Protein AF-A0A382HEU4-F1 (afdb_monomer)

InterPro domains:
  IPR002372 Pyrrolo-quinoline quinone repeat domain [PF01011] (69-104)
  IPR011047 Quinoprotein alcohol dehydrogenase-like superfamily [SSF50998] (65-105)

Organism: NCBI:txid408172

pLDDT: mean 71.03, std 21.35, range [34.72, 98.5]

Structure (mmCIF, N/CA/C/O backbone):
data_AF-A0A382HEU4-F1
#
_entry.id   AF-A0A382HEU4-F1
#
loop_
_atom_site.group_PDB
_atom_site.id
_atom_site.type_symbol
_atom_site.label_atom_id
_atom_site.label_alt_id
_atom_site.label_comp_id
_atom_site.label_asym_id
_atom_site.label_entity_id
_atom_site.label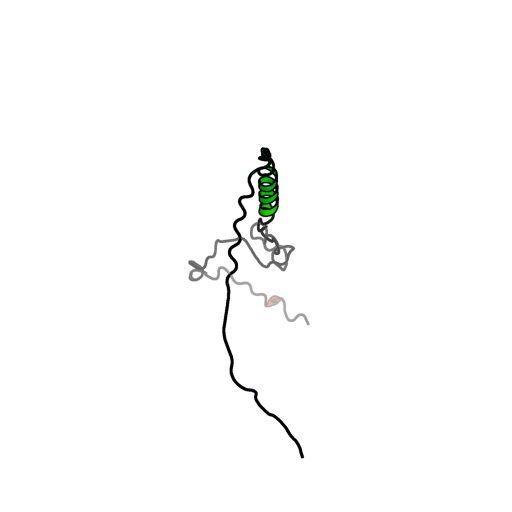_seq_id
_atom_site.pdbx_PDB_ins_code
_atom_site.Cartn_x
_atom_site.Cartn_y
_atom_site.Cartn_z
_atom_site.occupancy
_atom_site.B_iso_or_equiv
_atom_site.auth_seq_id
_atom_site.auth_comp_id
_atom_site.auth_asym_id
_atom_site.auth_atom_id
_atom_site.pdbx_PDB_model_num
ATOM 1 N N . MET A 1 1 ? 3.176 -37.222 85.773 1.00 39.69 1 MET A N 1
ATOM 2 C CA . MET A 1 1 ? 2.608 -36.877 84.449 1.00 39.69 1 MET A CA 1
ATOM 3 C C . MET A 1 1 ? 1.106 -37.111 84.564 1.00 39.69 1 MET A C 1
ATOM 5 O O . MET A 1 1 ? 0.734 -38.222 84.899 1.00 39.69 1 MET A O 1
ATOM 9 N N . ALA A 1 2 ? 0.320 -36.049 84.788 1.00 34.72 2 ALA A N 1
ATOM 10 C CA . ALA A 1 2 ? -0.615 -35.471 83.802 1.00 34.72 2 ALA A CA 1
ATOM 11 C C . ALA A 1 2 ? -1.573 -36.531 83.210 1.00 34.72 2 ALA A C 1
ATOM 13 O O . ALA A 1 2 ? -1.100 -37.491 82.627 1.00 34.72 2 ALA A O 1
ATOM 14 N N . GLY A 1 3 ? -2.898 -36.448 83.302 1.00 34.88 3 GLY A N 1
ATOM 15 C CA . GLY A 1 3 ? -3.790 -35.403 83.785 1.00 34.88 3 GLY A CA 1
ATOM 16 C C . GLY A 1 3 ? -5.251 -35.885 83.709 1.00 34.88 3 GLY A C 1
ATOM 17 O O . GLY A 1 3 ? -5.527 -36.973 83.214 1.00 34.88 3 GLY A O 1
ATOM 18 N N . ASN A 1 4 ? -6.121 -35.054 84.283 1.00 38.47 4 ASN A N 1
ATOM 19 C CA . ASN A 1 4 ? -7.595 -35.003 84.292 1.00 38.47 4 ASN A CA 1
ATOM 20 C C . ASN A 1 4 ? -8.312 -35.538 83.012 1.00 38.47 4 ASN A C 1
ATOM 22 O O . ASN A 1 4 ? -7.731 -35.606 81.941 1.00 38.47 4 ASN A O 1
ATOM 26 N N . SER A 1 5 ? -9.589 -35.930 83.018 1.00 40.62 5 SER A N 1
ATOM 27 C CA . SER A 1 5 ? -10.738 -35.127 83.447 1.00 40.62 5 SER A CA 1
ATOM 28 C C . SER A 1 5 ? -12.010 -35.952 83.663 1.00 40.62 5 SER A C 1
ATOM 30 O O . SER A 1 5 ? -12.334 -36.856 82.897 1.00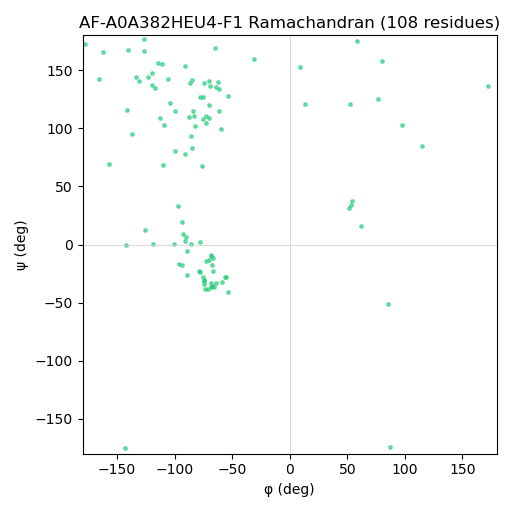 40.62 5 SER A O 1
ATOM 32 N N . SER A 1 6 ? -12.754 -35.551 84.691 1.00 41.66 6 SER A N 1
ATOM 33 C CA . SER A 1 6 ? -14.116 -35.967 85.019 1.00 41.66 6 SER A CA 1
ATOM 34 C C . SER A 1 6 ? -15.129 -35.419 84.007 1.00 41.66 6 SER A C 1
ATOM 36 O O . SER A 1 6 ? -15.043 -34.256 83.618 1.00 41.66 6 SER A O 1
ATOM 38 N N . SER A 1 7 ? -16.132 -36.218 83.641 1.00 42.16 7 SER A N 1
ATOM 39 C CA . SER A 1 7 ? -17.336 -35.759 82.932 1.00 42.16 7 SER A CA 1
ATOM 40 C C . SER A 1 7 ? -18.579 -35.996 83.799 1.00 42.16 7 SER A C 1
ATOM 42 O O . SER A 1 7 ? -18.704 -37.018 84.470 1.00 42.16 7 SER A O 1
ATOM 44 N N . LEU A 1 8 ? -19.430 -34.968 83.851 1.00 39.41 8 LEU A N 1
ATOM 45 C CA . LEU A 1 8 ? -20.523 -34.754 84.803 1.00 39.41 8 LEU A CA 1
ATOM 46 C C . LEU A 1 8 ? -21.866 -35.326 84.319 1.00 39.41 8 LEU A C 1
ATOM 48 O O . LEU A 1 8 ? -22.132 -35.424 83.124 1.00 39.41 8 LEU A O 1
ATOM 52 N N . ASN A 1 9 ? -22.707 -35.663 85.299 1.00 40.66 9 ASN A N 1
ATOM 53 C CA . ASN A 1 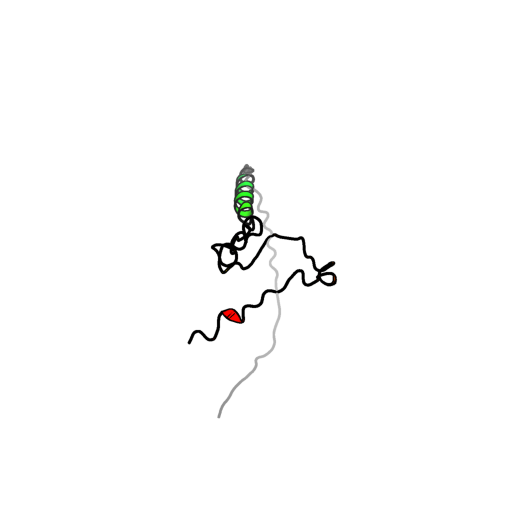9 ? -23.999 -36.336 85.187 1.00 40.66 9 ASN A CA 1
ATOM 54 C C . ASN A 1 9 ? -25.160 -35.464 84.654 1.00 40.66 9 ASN A C 1
ATOM 56 O O . ASN A 1 9 ? -25.339 -34.319 85.052 1.00 40.66 9 ASN A O 1
ATOM 60 N N . ILE A 1 10 ? -25.955 -36.103 83.791 1.00 42.00 10 ILE A N 1
ATOM 61 C CA . ILE A 1 10 ? -27.425 -36.147 83.607 1.00 42.00 10 ILE A CA 1
ATOM 62 C C . ILE A 1 10 ? -28.329 -35.104 84.333 1.00 42.00 10 ILE A C 1
ATOM 64 O O . ILE A 1 10 ? -28.414 -35.085 85.554 1.00 42.00 10 ILE A O 1
ATOM 68 N N . LEU A 1 11 ? -29.063 -34.353 83.484 1.00 42.50 11 LEU A N 1
ATOM 69 C CA . LEU A 1 11 ? -30.407 -33.696 83.493 1.00 42.50 11 LEU A CA 1
ATOM 70 C C . LEU A 1 11 ? -31.274 -33.616 84.783 1.00 42.50 11 LEU A C 1
ATOM 72 O O . LEU A 1 11 ? -31.275 -34.536 85.596 1.00 42.50 11 LEU A O 1
ATOM 76 N N . PRO A 1 12 ? -32.160 -32.591 84.896 1.00 53.53 12 PRO A N 1
ATOM 77 C CA . PRO 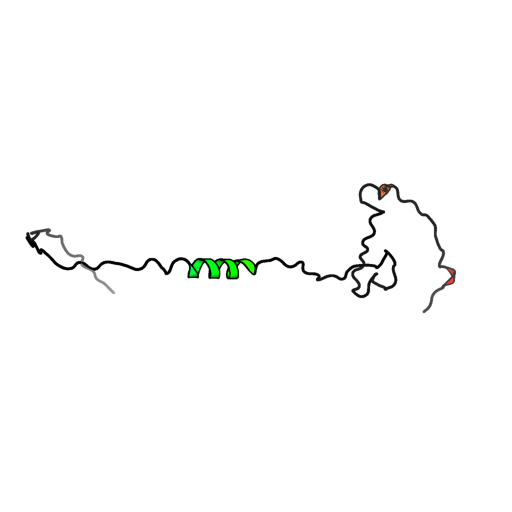A 1 12 ? -33.533 -32.750 84.375 1.00 53.53 12 PRO A CA 1
ATOM 78 C C . PRO A 1 12 ? -34.139 -31.519 83.662 1.00 53.53 12 PRO A C 1
ATOM 80 O O . PRO A 1 12 ? -33.634 -30.401 83.706 1.00 53.53 12 PRO A O 1
ATOM 83 N N . VAL A 1 13 ? -35.254 -31.790 82.981 1.00 51.69 13 VAL A N 1
ATOM 84 C CA . VAL A 1 13 ? -36.032 -30.935 82.078 1.00 51.69 13 VAL A CA 1
ATOM 85 C C . VAL A 1 13 ? -37.342 -30.460 82.758 1.00 51.69 13 VAL A C 1
ATOM 87 O O . VAL A 1 13 ? -37.985 -31.265 83.428 1.00 51.69 13 VAL A O 1
ATOM 90 N N . TRP A 1 14 ? -37.741 -29.194 82.503 1.00 37.03 14 TRP A N 1
ATOM 91 C CA . TRP A 1 14 ? -39.036 -28.498 82.788 1.00 37.03 14 TRP A CA 1
ATOM 92 C C . TRP A 1 14 ? -39.302 -27.963 84.224 1.00 37.03 14 TRP A C 1
ATOM 94 O O . TRP A 1 14 ? -38.684 -28.488 85.147 1.00 37.03 14 TRP A O 1
ATOM 104 N N . PRO A 1 15 ? -40.207 -26.955 84.466 1.00 50.25 15 PRO A N 1
ATOM 105 C CA . PRO A 1 15 ? -41.384 -26.541 83.659 1.00 50.25 15 PRO A CA 1
ATOM 106 C C . PRO A 1 15 ? -41.738 -25.018 83.564 1.00 50.25 15 PRO A C 1
ATOM 108 O O . PRO A 1 15 ? -41.077 -24.155 84.125 1.00 50.25 15 PRO A O 1
ATOM 111 N N . LEU A 1 16 ? -42.883 -24.760 82.897 1.00 45.34 16 LEU A N 1
ATOM 112 C CA . LEU A 1 16 ? -43.805 -23.599 82.942 1.00 45.34 16 LEU A CA 1
ATOM 113 C C . LEU A 1 16 ? -43.659 -22.503 81.869 1.00 45.34 16 LEU A C 1
ATOM 115 O O . LEU A 1 16 ? -42.852 -21.584 81.953 1.00 45.34 16 LEU A O 1
ATOM 119 N N . LYS A 1 17 ? -44.573 -22.557 80.890 1.00 51.12 17 LYS A N 1
ATOM 120 C CA . LYS A 1 17 ? -44.899 -21.450 79.988 1.00 51.12 17 LYS A CA 1
ATOM 121 C C . LYS A 1 17 ? -45.896 -20.524 80.687 1.00 51.12 17 LYS A C 1
ATOM 123 O O . LYS A 1 17 ? -47.038 -20.913 80.920 1.00 51.12 17 LYS A O 1
ATOM 128 N N . ALA A 1 18 ? -45.449 -19.323 81.041 1.00 56.16 18 ALA A N 1
ATOM 129 C CA . ALA A 1 18 ? -46.300 -18.284 81.605 1.00 56.16 18 ALA A CA 1
ATOM 130 C C . ALA A 1 18 ? -47.361 -17.832 80.583 1.00 56.16 18 ALA A C 1
ATOM 132 O O . ALA A 1 18 ? -47.077 -17.641 79.400 1.00 56.16 18 ALA A O 1
ATOM 133 N N . ARG A 1 19 ? -48.600 -17.701 81.064 1.00 51.28 19 ARG A N 1
ATOM 134 C CA . ARG A 1 19 ? -49.752 -17.119 80.370 1.00 51.28 19 ARG A CA 1
ATOM 135 C C . ARG A 1 19 ? -49.728 -15.616 80.623 1.00 51.28 19 ARG A C 1
ATOM 137 O O . ARG A 1 19 ? -50.043 -15.201 81.732 1.00 51.28 19 ARG A O 1
ATOM 144 N N . GLU A 1 20 ? -49.434 -14.822 79.601 1.00 57.62 20 GLU A N 1
ATOM 145 C CA . GLU A 1 20 ? -49.625 -13.371 79.643 1.00 57.62 20 GLU A CA 1
ATOM 146 C C . GLU A 1 20 ? -50.728 -12.980 78.660 1.00 57.62 20 GLU A C 1
ATOM 148 O O . GLU A 1 20 ? -50.610 -13.100 77.442 1.00 57.62 20 GLU A O 1
ATOM 153 N N . SER A 1 21 ? -51.859 -12.585 79.236 1.00 47.59 21 SER A N 1
ATOM 154 C CA . SER A 1 21 ? -52.935 -11.859 78.579 1.00 47.59 21 SER A CA 1
ATOM 155 C C . SER A 1 21 ? -52.587 -10.372 78.587 1.00 47.59 21 SER A C 1
ATOM 157 O O . SER A 1 21 ? -52.553 -9.773 79.660 1.00 47.59 21 SER A O 1
ATOM 159 N N . GLY A 1 22 ? -52.375 -9.779 77.416 1.00 47.31 22 GLY A N 1
ATOM 160 C CA . GLY A 1 22 ? -52.219 -8.336 77.248 1.00 47.31 22 GLY A CA 1
ATOM 161 C C . GLY A 1 22 ? -53.001 -7.881 76.026 1.00 47.31 22 GLY A C 1
ATOM 162 O O . GLY A 1 22 ? -52.536 -8.013 74.899 1.00 47.31 22 GLY A O 1
ATOM 163 N N . VAL A 1 23 ? -54.228 -7.416 76.252 1.00 54.69 23 VAL A N 1
ATOM 164 C CA . VAL A 1 23 ? -54.976 -6.609 75.287 1.00 54.69 23 VAL A CA 1
ATOM 165 C C . VAL A 1 23 ? -54.467 -5.187 75.455 1.00 54.69 23 VAL A C 1
ATOM 167 O O . VAL A 1 23 ? -54.899 -4.513 76.382 1.00 54.69 23 VAL A O 1
ATOM 170 N N . ASP A 1 24 ? -53.595 -4.739 74.555 1.00 58.47 24 ASP A N 1
ATOM 171 C CA . ASP A 1 24 ? -53.270 -3.320 74.426 1.00 58.47 24 ASP A CA 1
ATOM 172 C C . ASP A 1 24 ? -53.862 -2.785 73.125 1.00 58.47 24 ASP A C 1
ATOM 174 O O . ASP A 1 24 ? -53.424 -3.048 72.003 1.00 58.47 24 ASP A O 1
ATOM 178 N N . SER A 1 25 ? -54.961 -2.074 73.335 1.00 49.94 25 SER A N 1
ATOM 179 C CA . SER A 1 25 ? -55.744 -1.342 72.361 1.00 49.94 25 SER A CA 1
ATOM 180 C C . SER A 1 25 ? -55.145 0.054 72.152 1.00 49.94 25 SER A C 1
ATOM 182 O O . SER A 1 25 ? -54.802 0.725 73.120 1.00 49.94 25 SER A O 1
ATOM 184 N N . MET A 1 26 ? -55.161 0.500 70.887 1.00 47.97 26 MET A N 1
ATOM 185 C CA . MET A 1 26 ? -55.044 1.886 70.394 1.00 47.97 26 MET A CA 1
ATOM 186 C C . MET A 1 26 ? -53.652 2.544 70.386 1.00 47.97 26 MET A C 1
ATOM 188 O O . MET A 1 26 ? -53.051 2.772 71.425 1.00 47.97 26 MET A O 1
ATOM 192 N N . ASN A 1 27 ? -53.230 3.044 69.212 1.00 51.03 27 ASN A N 1
ATOM 193 C CA . ASN A 1 27 ? -53.237 4.488 68.896 1.00 51.03 27 ASN A CA 1
ATOM 194 C C . ASN A 1 27 ? -52.512 4.793 67.560 1.00 51.03 27 ASN A C 1
ATOM 196 O O . ASN A 1 27 ? -51.400 4.331 67.332 1.00 51.03 27 ASN A O 1
ATOM 200 N N . GLY A 1 28 ? -53.101 5.665 66.729 1.00 47.41 28 GLY A N 1
ATOM 201 C CA . GLY A 1 28 ? -52.323 6.555 65.857 1.00 47.41 28 GLY A CA 1
ATOM 202 C C . GLY A 1 28 ? -52.437 6.353 64.343 1.00 47.41 28 GLY A C 1
ATOM 203 O O . GLY A 1 28 ? -51.555 5.784 63.711 1.00 47.41 28 GLY A O 1
ATOM 204 N N . LYS A 1 29 ? -53.463 6.957 63.729 1.00 59.47 29 LYS A N 1
ATOM 205 C CA . LYS A 1 29 ? -53.457 7.333 62.303 1.00 59.47 29 LYS A CA 1
ATOM 206 C C . LYS A 1 29 ? -52.219 8.180 61.985 1.00 59.47 29 LYS A C 1
ATOM 208 O O . LYS A 1 29 ? -52.058 9.232 62.599 1.00 59.47 29 LYS A O 1
ATOM 213 N N . ARG A 1 30 ? -51.436 7.813 60.964 1.00 54.81 30 ARG A N 1
ATOM 214 C CA . ARG A 1 30 ? -50.618 8.762 60.185 1.00 54.81 30 ARG A CA 1
ATOM 215 C C . ARG A 1 30 ? -50.652 8.369 58.711 1.00 54.81 30 ARG A C 1
ATOM 217 O O . ARG A 1 30 ? -50.241 7.279 58.338 1.00 54.81 30 ARG A O 1
ATOM 224 N N . HIS A 1 31 ? -51.221 9.251 57.896 1.00 50.56 31 HIS A N 1
ATOM 225 C CA . HIS A 1 31 ? -51.343 9.090 56.452 1.00 50.56 31 HIS A CA 1
ATOM 226 C C . HIS A 1 31 ? -49.953 9.224 55.809 1.00 50.56 31 HIS A C 1
ATOM 228 O O . HIS A 1 31 ? -49.297 10.252 55.968 1.00 50.56 31 HIS A O 1
ATOM 234 N N . GLY A 1 32 ? -49.494 8.185 55.109 1.00 50.03 32 GLY A N 1
ATOM 235 C CA . GLY A 1 32 ? -48.228 8.186 54.375 1.00 50.03 32 GLY A CA 1
ATOM 236 C C . GLY A 1 32 ? -48.392 8.779 52.978 1.00 50.03 32 GLY A C 1
ATOM 237 O O . GLY A 1 32 ? -48.562 8.044 52.010 1.00 50.03 32 GLY A O 1
ATOM 238 N N . THR A 1 33 ? -48.346 10.105 52.866 1.00 59.44 33 THR A N 1
ATOM 239 C CA . THR A 1 33 ? -48.226 10.806 51.580 1.00 59.44 33 THR A CA 1
ATOM 240 C C . THR A 1 33 ? -46.748 10.913 51.210 1.00 59.44 33 THR A C 1
ATOM 242 O O . THR A 1 33 ? -46.081 11.848 51.649 1.00 59.44 33 THR A O 1
ATOM 245 N N . THR A 1 34 ? -46.193 9.977 50.431 1.00 48.16 34 THR A N 1
ATOM 246 C CA . THR A 1 34 ? -44.859 10.160 49.811 1.00 48.16 34 THR A CA 1
ATOM 247 C C . THR A 1 34 ? -44.676 9.282 48.560 1.00 48.16 34 THR A C 1
ATOM 249 O O . THR A 1 34 ? -43.909 8.327 48.552 1.00 48.16 34 THR A O 1
ATOM 252 N N . GLN A 1 35 ? -45.390 9.597 47.474 1.00 54.75 35 GLN A N 1
ATOM 253 C CA . GLN A 1 35 ? -45.164 9.039 46.128 1.00 54.75 35 GLN A CA 1
ATOM 254 C C . GLN A 1 35 ? -44.590 10.120 45.200 1.00 54.75 35 GLN A C 1
ATOM 256 O O . GLN A 1 35 ? -45.271 10.598 44.302 1.00 54.75 35 GLN A O 1
ATOM 261 N N . THR A 1 36 ? -43.353 10.561 45.418 1.00 50.97 36 THR A N 1
ATOM 262 C CA . THR A 1 36 ? -42.682 11.470 44.460 1.00 50.97 36 THR A CA 1
ATOM 263 C C . THR A 1 36 ? -41.187 11.208 44.269 1.00 50.97 36 THR A C 1
ATOM 265 O O . THR A 1 36 ? -40.565 11.853 43.433 1.00 50.97 36 THR A O 1
ATOM 268 N N . LEU A 1 37 ? -40.592 10.224 44.953 1.00 51.72 37 LEU A N 1
ATOM 269 C CA . LEU A 1 37 ? -39.154 9.925 44.843 1.00 51.72 37 LEU A CA 1
ATOM 270 C C . LEU A 1 37 ? -38.797 8.907 43.740 1.00 51.72 37 LEU A C 1
ATOM 272 O O . LEU A 1 37 ? -37.649 8.486 43.646 1.00 51.72 37 LEU A O 1
ATOM 276 N N . SER A 1 38 ? -39.755 8.481 42.913 1.00 53.91 38 SER A N 1
ATOM 277 C CA . SER A 1 38 ? -39.563 7.397 41.937 1.00 53.91 38 SER A CA 1
ATOM 278 C C . SER A 1 38 ? -39.148 7.851 40.532 1.00 53.91 38 SER A C 1
ATOM 280 O O . SER A 1 38 ? -38.622 7.035 39.781 1.00 53.91 38 SER A O 1
ATOM 282 N N . LEU A 1 39 ? -39.325 9.126 40.158 1.00 51.22 39 LEU A N 1
ATOM 283 C CA . LEU A 1 39 ? -38.969 9.599 38.807 1.00 51.22 39 LEU A CA 1
ATOM 284 C C . LEU A 1 39 ? -37.521 10.096 38.663 1.00 51.22 39 LEU A C 1
ATOM 286 O O . LEU A 1 39 ? -36.964 10.027 37.570 1.00 51.22 39 LEU A O 1
ATOM 290 N N . SER A 1 40 ? -36.886 10.570 39.735 1.00 52.44 40 SER A N 1
ATOM 291 C CA . SER A 1 40 ? -35.530 11.138 39.674 1.00 52.44 40 SER A CA 1
ATOM 292 C C . SER A 1 40 ? -34.432 10.079 39.526 1.00 52.44 40 SER A C 1
ATOM 294 O O . SER A 1 40 ? -33.400 10.350 38.915 1.00 52.44 40 SER A O 1
ATOM 296 N N . LEU A 1 41 ? -34.661 8.856 40.015 1.00 54.69 41 LEU A N 1
ATOM 297 C CA . LEU A 1 41 ? -33.695 7.759 39.907 1.00 54.69 41 LEU A CA 1
ATOM 298 C C . LEU A 1 41 ? -33.626 7.172 38.485 1.00 54.69 41 LEU A C 1
ATOM 300 O O . LEU A 1 41 ? -32.564 6.736 38.049 1.00 54.69 41 LEU A O 1
ATOM 304 N N . GLY A 1 42 ? -34.735 7.205 37.737 1.00 54.41 42 GLY A N 1
ATOM 305 C CA . GLY A 1 42 ? -34.810 6.645 36.383 1.00 54.41 42 GLY A CA 1
ATOM 306 C C . GLY A 1 42 ? -33.968 7.405 35.354 1.00 54.41 42 GLY A C 1
ATOM 307 O O . GLY A 1 42 ? -33.354 6.781 34.497 1.00 54.41 42 GLY A O 1
ATOM 308 N N . ILE A 1 43 ? -33.881 8.734 35.475 1.00 58.50 43 ILE A N 1
ATOM 309 C CA . ILE A 1 43 ? -33.112 9.603 34.561 1.00 58.50 43 ILE A CA 1
ATOM 310 C C . ILE A 1 43 ? -31.598 9.480 34.810 1.00 58.50 43 ILE A C 1
ATOM 312 O O . ILE A 1 43 ? -30.800 9.526 33.875 1.00 58.50 43 ILE A O 1
ATOM 316 N N . ALA A 1 44 ? -31.189 9.278 36.066 1.00 57.56 44 ALA A N 1
ATOM 317 C CA . ALA A 1 44 ? -29.782 9.095 36.423 1.00 57.56 44 ALA A CA 1
ATOM 318 C C . ALA A 1 44 ? -29.206 7.768 35.887 1.00 57.56 44 ALA A C 1
ATOM 320 O O . ALA A 1 44 ? -28.039 7.712 35.500 1.00 57.56 44 ALA A O 1
ATOM 321 N N . VAL A 1 45 ? -30.024 6.712 35.810 1.00 57.41 45 VAL A N 1
ATOM 322 C CA . VAL A 1 45 ? -29.603 5.389 35.315 1.00 57.41 45 VAL A CA 1
ATOM 323 C C . VAL A 1 45 ? -29.414 5.373 33.793 1.00 57.41 45 VAL A C 1
ATOM 325 O O . VAL A 1 45 ? -28.451 4.777 33.311 1.00 57.41 45 VAL A O 1
ATOM 328 N N . THR A 1 46 ? -30.254 6.066 33.018 1.00 57.88 46 THR A N 1
ATOM 329 C CA . THR A 1 46 ? -30.083 6.180 31.554 1.00 57.88 46 THR A CA 1
ATOM 330 C C . THR A 1 46 ? -28.861 7.012 31.167 1.00 57.88 46 THR A C 1
ATOM 332 O O . THR A 1 46 ? -28.160 6.648 30.225 1.00 57.88 46 THR A O 1
ATOM 335 N N . LEU A 1 47 ? -28.546 8.072 31.920 1.00 58.50 47 LEU A N 1
ATOM 336 C CA . LEU A 1 47 ? -27.303 8.836 31.742 1.00 58.50 47 LEU A CA 1
ATOM 337 C C . LEU A 1 47 ? -26.054 8.006 32.081 1.00 58.50 47 LEU A C 1
ATOM 339 O O . LEU A 1 47 ? -25.055 8.116 31.382 1.00 58.50 47 LEU A O 1
ATOM 343 N N . ALA A 1 48 ? -26.111 7.139 33.096 1.00 57.94 48 ALA A N 1
ATOM 344 C CA . ALA A 1 48 ? -24.992 6.263 33.457 1.00 57.94 48 ALA A CA 1
ATOM 345 C C . ALA A 1 48 ? -24.798 5.076 32.486 1.00 57.94 48 ALA A C 1
ATOM 347 O O . ALA A 1 48 ? -23.667 4.646 32.262 1.00 57.94 48 ALA A O 1
ATOM 348 N N . CYS A 1 49 ? -25.872 4.556 31.879 1.00 59.34 49 CYS A N 1
ATOM 349 C CA . CYS A 1 49 ? -25.795 3.481 30.876 1.00 59.34 49 CYS A CA 1
ATOM 350 C C . CYS A 1 49 ? -25.382 3.962 29.474 1.00 59.34 49 CYS A C 1
ATOM 352 O O . CYS A 1 49 ? -24.859 3.167 28.697 1.00 59.34 49 CYS A O 1
ATOM 354 N N . GLY A 1 50 ? -25.571 5.243 29.144 1.00 58.91 50 GLY A N 1
ATOM 355 C CA . GLY A 1 50 ? -25.212 5.792 27.831 1.00 58.91 50 GLY A CA 1
ATOM 356 C C . GLY A 1 50 ? -23.706 5.902 27.557 1.00 58.91 50 GLY A C 1
ATOM 357 O O . GLY A 1 50 ? -23.323 6.100 26.410 1.00 58.91 50 GLY A O 1
ATOM 358 N N . LEU A 1 51 ? -22.845 5.757 28.574 1.00 60.84 51 LEU A N 1
ATOM 359 C CA . LEU A 1 51 ? -21.388 5.919 28.437 1.00 60.84 51 LEU A CA 1
ATOM 360 C C . LEU A 1 51 ? -20.632 4.661 27.972 1.00 60.84 51 LEU A C 1
ATOM 362 O O . LEU A 1 51 ? -19.417 4.718 27.800 1.00 60.84 51 LEU A O 1
ATOM 366 N N . TRP A 1 52 ? -21.315 3.542 27.727 1.00 67.62 52 TRP A N 1
ATOM 367 C CA . TRP A 1 52 ? -20.687 2.304 27.242 1.00 67.62 52 TRP A CA 1
ATOM 368 C C . TRP A 1 52 ? -20.798 2.148 25.723 1.00 67.62 52 TRP A C 1
ATOM 370 O O . TRP A 1 52 ? -20.934 1.038 25.213 1.00 67.62 52 TRP A O 1
ATOM 380 N N . THR A 1 53 ? -20.771 3.245 24.967 1.00 68.44 53 THR A N 1
ATOM 381 C CA . THR A 1 53 ? -20.612 3.137 23.515 1.00 68.44 53 THR A CA 1
ATOM 382 C C . THR A 1 53 ? -19.173 2.731 23.229 1.00 68.44 53 THR A C 1
ATOM 384 O O . THR A 1 53 ? -18.252 3.521 23.440 1.00 68.44 53 THR A O 1
ATOM 387 N N . THR A 1 54 ? -18.966 1.502 22.761 1.00 69.94 54 THR A N 1
ATOM 388 C CA . THR A 1 54 ? -17.679 1.034 22.243 1.00 69.94 54 THR A CA 1
ATOM 389 C C . THR A 1 54 ? -17.294 1.925 21.064 1.00 69.94 54 THR A C 1
ATOM 391 O O . THR A 1 54 ? -17.827 1.782 19.965 1.00 69.94 54 THR A O 1
ATOM 394 N N . GLN A 1 55 ? -16.420 2.905 21.292 1.00 68.75 55 GLN A N 1
ATOM 395 C CA . GLN A 1 55 ? -15.886 3.704 20.196 1.00 68.75 55 GLN A CA 1
ATOM 396 C C . GLN A 1 55 ? -14.967 2.812 19.353 1.00 68.75 55 GLN A C 1
ATOM 398 O O . GLN A 1 55 ? -14.160 2.074 19.927 1.00 68.75 55 GLN A O 1
ATOM 403 N N . PRO A 1 56 ? -15.048 2.867 18.012 1.00 67.88 56 PRO A N 1
ATOM 404 C CA . PRO A 1 56 ? -14.053 2.215 17.180 1.00 67.88 56 PRO A CA 1
ATOM 405 C C . PRO A 1 56 ? -12.694 2.849 17.489 1.00 67.88 56 PRO A C 1
ATOM 407 O O . PRO A 1 56 ? -12.475 4.042 17.274 1.00 67.88 56 PRO A O 1
ATOM 410 N N . THR A 1 57 ? -11.778 2.062 18.045 1.00 65.12 57 THR A N 1
ATOM 411 C CA . THR A 1 57 ? -10.400 2.491 18.258 1.00 65.12 57 THR A CA 1
ATOM 412 C C . THR A 1 57 ? -9.709 2.534 16.902 1.00 65.12 57 THR A C 1
ATOM 414 O O . THR A 1 57 ? -9.340 1.489 16.365 1.00 65.12 57 THR A O 1
ATOM 417 N N . LEU A 1 58 ? -9.502 3.728 16.346 1.00 68.81 58 LEU A N 1
ATOM 418 C CA . LEU A 1 58 ? -8.589 3.914 15.216 1.00 68.81 58 LEU A CA 1
ATOM 419 C C . LEU A 1 58 ? -7.148 3.865 15.739 1.00 68.81 58 LEU A C 1
ATOM 421 O O . LEU A 1 58 ? -6.449 4.869 15.805 1.00 68.81 58 LEU A O 1
ATOM 425 N N . ALA A 1 59 ? -6.724 2.686 16.194 1.00 71.94 59 ALA A N 1
ATOM 426 C CA . ALA A 1 59 ? -5.339 2.453 16.592 1.00 71.94 59 ALA A CA 1
ATOM 427 C C . ALA A 1 59 ? -4.405 2.374 15.372 1.00 71.94 59 ALA A C 1
ATOM 429 O O . ALA A 1 59 ? -3.190 2.402 15.538 1.00 71.94 59 ALA A O 1
ATOM 430 N N . GLN A 1 60 ? -4.962 2.232 14.166 1.00 80.25 60 GLN A N 1
ATOM 431 C CA . GLN A 1 60 ? -4.240 2.100 12.904 1.00 80.25 60 GLN A CA 1
ATOM 432 C C . GLN A 1 60 ? -4.626 3.245 11.960 1.00 80.25 60 GLN A C 1
ATOM 434 O O . GLN A 1 60 ? -5.753 3.742 12.014 1.00 80.25 60 GLN A O 1
ATOM 439 N N . GLY A 1 61 ? -3.674 3.669 11.126 1.00 84.94 61 GLY A N 1
ATOM 440 C CA . GLY A 1 61 ? -3.897 4.684 10.096 1.00 84.94 61 GLY A CA 1
ATOM 441 C C . GLY A 1 61 ? -4.881 4.227 9.008 1.00 84.94 61 GLY A C 1
ATOM 442 O O . GLY A 1 61 ? -5.237 3.049 8.950 1.00 84.94 61 GLY A O 1
ATOM 443 N N . PRO A 1 62 ? -5.335 5.151 8.144 1.00 87.94 62 PRO A N 1
ATOM 444 C CA . PRO A 1 62 ? -6.365 4.879 7.139 1.00 87.94 62 PRO A CA 1
ATOM 445 C C . PRO A 1 62 ? -5.927 3.934 6.001 1.00 87.94 62 PRO A C 1
ATOM 447 O O . PRO A 1 62 ? -6.784 3.500 5.233 1.00 87.94 62 PRO A O 1
ATOM 450 N N . GLY A 1 63 ? -4.638 3.593 5.883 1.00 91.69 63 GLY A N 1
ATOM 451 C CA . GLY A 1 63 ? -4.090 2.871 4.735 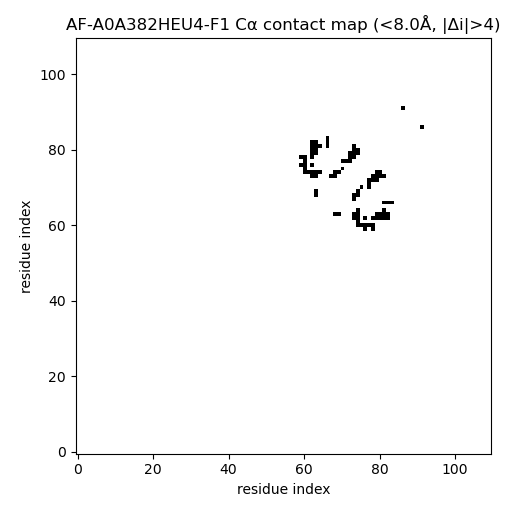1.00 91.69 63 GLY A CA 1
ATOM 452 C C . GLY A 1 63 ? -3.680 3.804 3.597 1.00 91.69 63 GLY A C 1
ATOM 453 O O . GLY A 1 63 ? -3.702 5.031 3.722 1.00 91.69 63 GLY A O 1
ATOM 454 N N . THR A 1 64 ? -3.281 3.214 2.471 1.00 94.94 64 THR A N 1
ATOM 455 C CA . THR A 1 64 ? -2.874 3.952 1.263 1.00 94.94 64 THR A CA 1
ATOM 456 C C . THR A 1 64 ? -4.015 4.798 0.691 1.00 94.94 64 THR A C 1
ATOM 458 O O . THR A 1 64 ? -5.137 4.302 0.565 1.00 94.94 64 THR A O 1
ATOM 461 N N . ASP A 1 65 ? -3.718 6.014 0.231 1.00 91.56 65 ASP A N 1
ATOM 462 C CA . ASP A 1 65 ? -4.680 6.844 -0.502 1.00 91.56 65 ASP A CA 1
ATOM 463 C C . ASP A 1 65 ? -4.796 6.369 -1.955 1.00 91.56 65 ASP A C 1
ATOM 465 O O . ASP A 1 65 ? -3.791 6.223 -2.655 1.00 91.56 65 ASP A O 1
ATOM 469 N N . SER A 1 66 ? -6.024 6.111 -2.409 1.00 89.81 66 SER A N 1
ATOM 470 C CA . SER A 1 66 ? -6.314 5.731 -3.798 1.00 89.81 66 SER A CA 1
ATOM 471 C C . SER A 1 66 ? -5.460 4.554 -4.308 1.00 89.81 66 SER A C 1
ATOM 473 O O . SER A 1 66 ? -5.127 4.480 -5.489 1.00 89.81 66 SER A O 1
ATOM 475 N N . SER A 1 67 ? -5.087 3.636 -3.407 1.00 90.38 67 SER A N 1
ATOM 476 C CA . SER A 1 67 ? -4.202 2.483 -3.664 1.00 90.38 67 SER A CA 1
ATOM 477 C C . SER A 1 67 ? -2.775 2.834 -4.113 1.00 90.38 67 SER A C 1
ATOM 479 O O . SER A 1 67 ? -2.056 1.980 -4.632 1.00 90.38 67 SER A O 1
ATOM 481 N N . GLN A 1 68 ? -2.336 4.081 -3.928 1.00 94.06 68 GLN A N 1
ATOM 482 C CA . GLN A 1 68 ? -0.985 4.513 -4.276 1.00 94.06 68 GLN A CA 1
ATOM 483 C C . GLN A 1 68 ? -0.002 4.246 -3.135 1.00 94.06 68 GLN A C 1
ATOM 485 O O . GLN A 1 68 ? -0.287 4.511 -1.969 1.00 94.06 68 GLN A O 1
ATOM 490 N N . TRP A 1 69 ? 1.200 3.781 -3.482 1.00 95.94 69 TRP A N 1
ATOM 491 C CA . TRP A 1 69 ? 2.265 3.508 -2.517 1.00 95.94 69 TRP A CA 1
ATOM 492 C C . TRP A 1 69 ? 3.283 4.654 -2.476 1.00 95.94 69 TRP A C 1
ATOM 494 O O . TRP A 1 69 ? 4.334 4.600 -3.114 1.00 95.94 69 TRP A O 1
ATOM 504 N N . THR A 1 70 ? 2.955 5.727 -1.756 1.00 95.25 70 THR A N 1
ATOM 505 C CA . THR A 1 70 ? 3.768 6.962 -1.716 1.00 95.25 70 THR A CA 1
ATOM 506 C C . THR A 1 70 ? 4.720 7.042 -0.519 1.00 95.25 70 THR A C 1
ATOM 508 O O . THR A 1 70 ? 5.678 7.813 -0.547 1.00 95.25 70 THR A O 1
ATOM 511 N N . TYR A 1 71 ? 4.503 6.217 0.509 1.00 95.12 71 TYR A N 1
ATOM 512 C CA . TYR A 1 71 ? 5.368 6.082 1.685 1.00 95.12 71 TYR A CA 1
ATOM 513 C C . TYR A 1 71 ? 6.000 4.692 1.729 1.00 95.12 71 TYR A C 1
ATOM 515 O O . TYR A 1 71 ? 5.425 3.733 1.226 1.00 95.12 71 TYR A O 1
ATOM 523 N N . LEU A 1 72 ? 7.143 4.537 2.409 1.00 95.50 72 LEU A N 1
ATOM 524 C CA . LEU A 1 72 ? 7.785 3.224 2.587 1.00 95.50 72 LEU A CA 1
ATOM 525 C C . LEU A 1 72 ? 6.811 2.184 3.177 1.00 95.50 72 LEU A C 1
ATOM 527 O O . LEU A 1 72 ? 6.786 1.037 2.740 1.00 95.50 72 LEU A O 1
ATOM 531 N N . GLY A 1 73 ? 5.994 2.592 4.150 1.00 95.25 73 GLY A N 1
ATOM 532 C CA . GLY A 1 73 ? 4.973 1.747 4.770 1.00 95.25 73 GLY A CA 1
ATOM 533 C C . GLY A 1 73 ? 3.574 1.864 4.153 1.00 95.25 73 GLY A C 1
ATOM 534 O O . GLY A 1 73 ? 2.608 1.523 4.829 1.00 95.25 73 GLY A O 1
ATOM 535 N N . GLY A 1 74 ? 3.451 2.363 2.922 1.00 94.88 74 GLY A N 1
ATOM 536 C CA . GLY A 1 74 ? 2.180 2.571 2.219 1.00 94.88 74 GLY A CA 1
ATOM 537 C C . GLY A 1 74 ? 1.517 3.909 2.554 1.00 94.88 74 GLY A C 1
ATOM 538 O O . GLY A 1 74 ? 1.224 4.685 1.650 1.00 94.88 74 GLY A O 1
ATOM 539 N N . ASP A 1 75 ? 1.367 4.218 3.843 1.00 93.81 75 ASP A N 1
ATOM 540 C CA . ASP A 1 75 ? 0.834 5.485 4.359 1.00 93.81 75 ASP A CA 1
ATOM 541 C C . ASP A 1 75 ? 1.783 6.140 5.383 1.00 93.81 75 ASP A C 1
ATOM 543 O O . ASP A 1 75 ? 2.815 5.573 5.753 1.00 93.81 75 ASP A O 1
ATOM 547 N N . ALA A 1 76 ? 1.434 7.334 5.874 1.00 93.38 76 ALA A N 1
ATOM 548 C CA . ALA A 1 76 ? 2.224 8.045 6.887 1.00 93.38 76 ALA A CA 1
ATOM 549 C C . ALA A 1 76 ? 2.226 7.367 8.279 1.00 93.38 76 ALA A C 1
ATOM 551 O O . ALA A 1 76 ? 3.007 7.755 9.146 1.00 93.38 76 ALA A O 1
ATOM 552 N N . TRP A 1 77 ? 1.390 6.346 8.491 1.00 93.38 77 TRP A N 1
ATOM 553 C CA . TRP A 1 77 ? 1.305 5.552 9.724 1.00 93.38 77 TRP A CA 1
ATOM 554 C C . TRP A 1 77 ? 2.036 4.209 9.612 1.00 93.38 77 TRP A C 1
ATOM 556 O O . TRP A 1 77 ? 2.073 3.445 10.576 1.00 93.38 77 TRP A O 1
ATOM 566 N N . HIS A 1 78 ? 2.641 3.930 8.456 1.00 94.25 78 HIS A N 1
ATOM 567 C CA . HIS A 1 78 ? 3.326 2.683 8.140 1.00 94.25 78 HIS A CA 1
ATOM 568 C C . HIS A 1 78 ? 2.463 1.428 8.360 1.00 94.25 78 HIS A C 1
ATOM 570 O O . HIS A 1 78 ? 2.974 0.385 8.784 1.00 94.25 78 HIS A O 1
ATOM 576 N N . THR A 1 79 ? 1.166 1.506 8.057 1.00 93.75 79 THR A N 1
ATOM 577 C CA . THR A 1 79 ? 0.225 0.389 8.259 1.00 93.75 79 THR A CA 1
ATOM 578 C C . THR A 1 79 ? 0.502 -0.806 7.347 1.00 93.75 79 THR A C 1
ATOM 580 O O . THR A 1 79 ? 0.121 -1.927 7.681 1.00 93.75 79 THR A O 1
ATOM 583 N N . ARG A 1 80 ? 1.188 -0.588 6.213 1.00 94.50 80 ARG A N 1
ATOM 584 C CA . ARG A 1 80 ? 1.387 -1.575 5.135 1.00 94.50 80 ARG A CA 1
ATOM 585 C C . ARG A 1 80 ? 0.062 -2.172 4.642 1.00 94.50 80 ARG A C 1
ATOM 587 O O . ARG A 1 80 ? 0.005 -3.345 4.282 1.00 94.50 80 ARG A O 1
ATOM 594 N N . TYR A 1 81 ? -0.990 -1.358 4.641 1.00 93.69 81 TYR A N 1
ATOM 595 C CA . TYR A 1 81 ? -2.353 -1.739 4.291 1.00 93.69 81 TYR A CA 1
ATOM 596 C C . TYR A 1 81 ? -2.893 -0.874 3.142 1.00 93.69 81 TYR A C 1
ATOM 598 O O . TYR A 1 81 ? -2.614 0.325 3.065 1.00 93.69 81 TYR A O 1
ATOM 606 N N . THR A 1 82 ? -3.694 -1.484 2.266 1.00 94.06 82 THR A N 1
ATOM 607 C CA . THR A 1 82 ? -4.436 -0.807 1.196 1.00 94.06 82 THR A CA 1
ATOM 608 C C . THR A 1 82 ? -5.901 -1.251 1.210 1.00 94.06 82 THR A C 1
ATOM 610 O O . THR A 1 82 ? -6.154 -2.434 1.435 1.00 94.06 82 THR A O 1
ATOM 613 N N . PRO A 1 83 ? -6.869 -0.346 0.969 1.00 92.44 83 PRO A N 1
ATOM 614 C CA . PRO A 1 83 ? -8.277 -0.715 0.838 1.00 92.44 83 PRO A CA 1
ATOM 615 C C . PRO A 1 83 ? -8.626 -1.335 -0.528 1.00 92.44 83 PRO A C 1
ATOM 617 O O . PRO A 1 83 ? -9.799 -1.604 -0.769 1.00 92.44 83 PRO A O 1
ATOM 620 N N . ALA A 1 84 ? -7.656 -1.527 -1.433 1.00 94.06 84 ALA A N 1
ATOM 621 C CA . ALA A 1 84 ? -7.884 -2.175 -2.723 1.00 94.06 84 ALA A CA 1
ATOM 622 C C . ALA A 1 84 ? -8.377 -3.622 -2.553 1.00 94.06 84 ALA A C 1
ATOM 624 O O . ALA A 1 84 ? -7.785 -4.399 -1.806 1.00 94.06 84 ALA A O 1
ATOM 625 N N . ASP A 1 85 ? -9.417 -3.992 -3.298 1.00 94.44 85 ASP A N 1
ATOM 626 C CA . ASP A 1 85 ? -10.135 -5.268 -3.178 1.00 94.44 85 ASP A CA 1
ATOM 627 C C . ASP A 1 85 ? -10.232 -6.042 -4.506 1.00 94.44 85 ASP A C 1
ATOM 629 O O . ASP A 1 85 ? -10.964 -7.021 -4.615 1.00 94.44 85 ASP A O 1
ATOM 633 N N . GLN A 1 86 ? -9.469 -5.635 -5.526 1.00 95.88 86 GLN A N 1
ATOM 634 C CA . GLN A 1 86 ? -9.474 -6.290 -6.838 1.00 95.88 86 GLN A CA 1
ATOM 635 C C . GLN A 1 86 ? -8.969 -7.746 -6.780 1.00 95.88 86 GLN A C 1
ATOM 637 O O . GLN A 1 86 ? -9.422 -8.592 -7.553 1.00 95.88 86 GLN A O 1
ATOM 642 N N . ILE A 1 87 ? -8.023 -8.033 -5.882 1.00 96.75 87 ILE A N 1
ATOM 643 C CA . ILE A 1 87 ? -7.481 -9.375 -5.642 1.00 96.75 87 ILE A CA 1
ATOM 644 C C . ILE A 1 87 ? -8.095 -9.899 -4.346 1.00 96.75 87 ILE A C 1
ATOM 646 O O . ILE A 1 87 ? -7.927 -9.289 -3.289 1.00 96.75 87 ILE A O 1
ATOM 650 N N . THR A 1 88 ? -8.782 -11.034 -4.427 1.00 97.88 88 THR A N 1
ATOM 651 C CA . THR A 1 88 ? -9.509 -11.658 -3.317 1.00 97.88 88 THR A CA 1
ATOM 652 C C . THR A 1 88 ? -9.074 -13.118 -3.139 1.00 97.88 88 THR A C 1
ATOM 654 O O . THR A 1 88 ? -8.431 -13.685 -4.026 1.00 97.88 88 THR A O 1
ATOM 657 N N . PRO A 1 89 ? -9.414 -13.775 -2.012 1.00 98.25 89 PRO A N 1
ATOM 658 C CA . PRO A 1 89 ? -9.123 -15.198 -1.823 1.00 98.25 89 PRO A CA 1
ATOM 659 C C . PRO A 1 89 ? -9.706 -16.106 -2.914 1.00 98.25 89 PRO A C 1
ATOM 661 O O . PRO A 1 89 ? -9.148 -17.162 -3.189 1.00 98.25 89 PRO A O 1
ATOM 664 N N . GLU A 1 90 ? -10.813 -15.702 -3.540 1.00 98.50 90 GLU A N 1
ATOM 665 C CA . GLU A 1 90 ? -11.506 -16.477 -4.571 1.00 98.50 90 GLU A CA 1
ATOM 666 C C . GLU A 1 90 ? -10.825 -16.414 -5.945 1.00 98.50 90 GLU A C 1
ATOM 668 O O . GLU A 1 90 ? -11.045 -17.320 -6.744 1.00 98.50 90 GLU A O 1
ATOM 673 N N . ASN A 1 91 ? -10.028 -15.373 -6.228 1.00 98.19 91 ASN A N 1
ATOM 674 C CA . ASN A 1 91 ? -9.380 -15.165 -7.534 1.00 98.19 91 ASN A CA 1
ATOM 675 C C . ASN A 1 91 ? -7.842 -15.150 -7.481 1.00 98.19 91 ASN A C 1
ATOM 677 O O . ASN A 1 91 ? -7.188 -14.988 -8.509 1.00 98.19 91 ASN A O 1
ATOM 681 N N . PHE A 1 92 ? -7.243 -15.323 -6.299 1.00 97.88 92 PHE A N 1
ATOM 682 C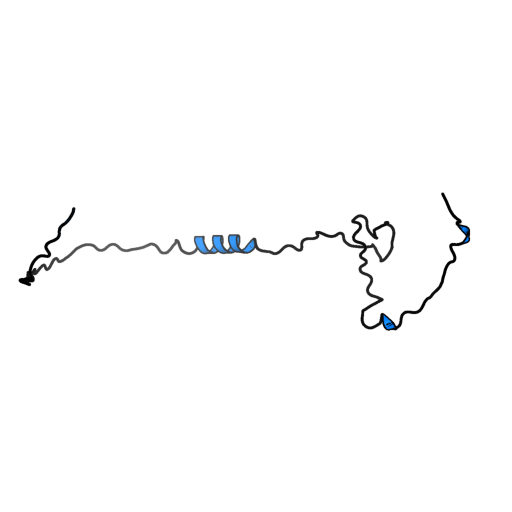 CA . PHE A 1 92 ? -5.787 -15.293 -6.127 1.00 97.88 92 PHE A CA 1
ATOM 683 C C . PHE A 1 92 ? -5.055 -16.349 -6.976 1.00 97.88 92 PHE A C 1
ATOM 685 O O . PHE A 1 92 ? -3.939 -16.107 -7.432 1.00 97.88 92 PHE A O 1
ATOM 692 N N . GLU A 1 93 ? -5.691 -17.500 -7.209 1.00 98.19 93 GLU A N 1
ATOM 693 C CA . GLU A 1 93 ? -5.165 -18.599 -8.035 1.00 98.19 93 GLU A CA 1
ATOM 694 C C . GLU A 1 93 ? -5.057 -18.227 -9.530 1.00 98.19 93 GLU A C 1
ATOM 696 O O . GLU A 1 93 ? -4.312 -18.873 -10.263 1.00 98.19 93 GLU A O 1
ATOM 701 N N . ASP A 1 94 ? -5.746 -17.172 -9.980 1.00 98.38 94 ASP A N 1
ATOM 702 C CA . ASP A 1 94 ? -5.779 -16.738 -11.384 1.00 98.38 94 ASP A CA 1
ATOM 703 C C . ASP A 1 94 ? -4.688 -15.698 -11.724 1.00 98.38 94 ASP A C 1
ATOM 705 O O . ASP A 1 94 ? -4.660 -15.150 -12.830 1.00 98.38 94 ASP A O 1
ATOM 709 N N . LEU A 1 95 ? -3.809 -15.354 -10.774 1.00 98.19 95 LEU A N 1
ATOM 710 C CA . LEU A 1 95 ? -2.791 -14.321 -10.972 1.00 98.19 95 LEU A CA 1
ATOM 711 C C . LEU A 1 95 ? -1.630 -14.800 -11.850 1.00 98.19 95 LEU A C 1
ATOM 713 O O . LEU A 1 95 ? -0.920 -15.748 -11.519 1.00 98.19 95 LEU A O 1
ATOM 717 N N . ASP A 1 96 ? -1.344 -14.026 -12.895 1.00 98.31 96 ASP A N 1
ATOM 718 C CA . ASP A 1 96 ? -0.187 -14.211 -13.767 1.00 98.31 96 ASP A CA 1
ATOM 719 C C . ASP A 1 96 ? 0.852 -13.090 -13.615 1.00 98.31 96 ASP A C 1
ATOM 721 O O . ASP A 1 96 ? 0.561 -11.945 -13.254 1.00 98.31 96 ASP 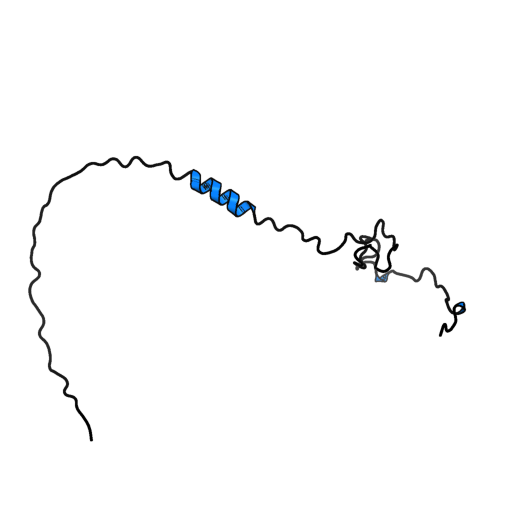A O 1
ATOM 725 N N . VAL A 1 97 ? 2.105 -13.406 -13.951 1.00 97.56 97 VAL A N 1
ATOM 726 C CA . VAL A 1 97 ? 3.183 -12.409 -14.003 1.00 97.56 97 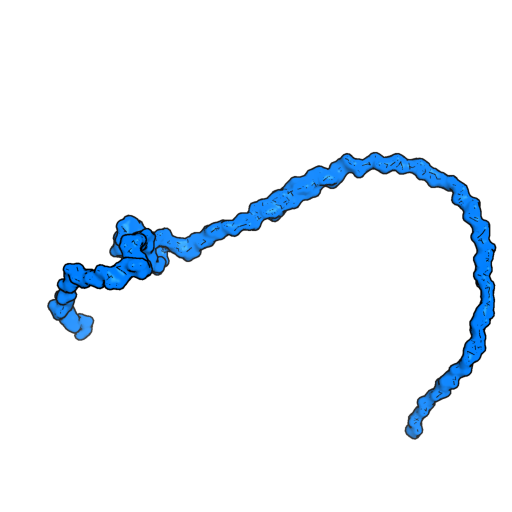VAL A CA 1
ATOM 727 C C . VAL A 1 97 ? 2.963 -11.473 -15.194 1.00 97.56 97 VAL A C 1
ATOM 729 O O . VAL A 1 97 ? 3.204 -11.854 -16.337 1.00 97.56 97 VAL A O 1
ATOM 732 N N . ALA A 1 98 ? 2.585 -10.221 -14.924 1.00 98.25 98 ALA A N 1
ATOM 733 C CA . ALA A 1 98 ? 2.365 -9.218 -15.969 1.00 98.25 98 ALA A CA 1
ATOM 734 C C . ALA A 1 98 ? 3.665 -8.741 -16.647 1.00 98.25 98 ALA A C 1
ATOM 736 O O . ALA A 1 98 ? 3.691 -8.492 -17.851 1.00 98.25 98 ALA A O 1
ATOM 737 N N . TRP A 1 99 ? 4.749 -8.588 -15.881 1.00 98.19 99 TRP A N 1
ATOM 738 C CA . TRP A 1 99 ? 6.065 -8.175 -16.377 1.00 98.19 99 TRP A CA 1
ATOM 739 C C . TRP A 1 99 ? 7.163 -8.510 -15.360 1.00 98.19 99 TRP A C 1
ATOM 741 O O . TRP A 1 99 ? 6.894 -8.812 -14.197 1.00 98.19 99 TRP A O 1
ATOM 751 N N . ARG A 1 100 ? 8.423 -8.458 -15.803 1.00 97.25 100 ARG A N 1
ATOM 752 C CA . ARG A 1 100 ? 9.614 -8.587 -14.953 1.00 97.25 100 ARG A CA 1
ATOM 753 C C . ARG A 1 100 ? 10.608 -7.490 -15.306 1.00 97.25 100 ARG A C 1
ATOM 755 O O . ARG A 1 100 ? 10.736 -7.132 -16.474 1.00 97.25 100 ARG A O 1
ATOM 762 N N . TRP A 1 101 ? 11.315 -6.985 -14.303 1.00 94.75 101 TRP A N 1
ATOM 763 C CA . TRP A 1 101 ? 12.398 -6.022 -14.475 1.00 94.75 101 TRP A CA 1
ATOM 764 C C . TRP A 1 101 ? 13.703 -6.604 -13.940 1.00 94.75 101 TRP A C 1
ATOM 766 O O . TRP A 1 101 ? 13.708 -7.238 -12.885 1.00 94.75 101 TRP A O 1
ATOM 776 N N . ASP A 1 102 ? 14.791 -6.401 -14.681 1.00 93.06 102 ASP A N 1
ATOM 777 C CA . ASP A 1 102 ? 16.128 -6.842 -14.295 1.00 93.06 102 ASP A CA 1
ATOM 778 C C . ASP A 1 102 ? 16.927 -5.676 -13.695 1.00 93.06 102 ASP A C 1
ATOM 780 O O . ASP A 1 102 ? 17.252 -4.704 -14.378 1.00 93.06 102 ASP A O 1
ATOM 784 N N . ALA A 1 103 ? 17.253 -5.800 -12.408 1.00 91.19 103 ALA A N 1
ATOM 785 C CA . ALA A 1 103 ? 18.059 -4.841 -11.659 1.00 91.19 103 ALA A CA 1
ATOM 786 C C . ALA A 1 103 ? 19.564 -5.184 -11.663 1.00 91.19 103 ALA A C 1
ATOM 788 O O . ALA A 1 103 ? 20.338 -4.563 -10.933 1.00 91.19 103 ALA A O 1
ATOM 789 N N . SER A 1 104 ? 20.009 -6.159 -12.465 1.00 89.56 104 SER A N 1
ATOM 790 C CA . SER A 1 104 ? 21.412 -6.605 -12.523 1.00 89.56 104 SER A CA 1
ATOM 791 C C . SER A 1 104 ? 22.407 -5.475 -12.816 1.00 89.56 104 SER A C 1
ATOM 793 O O . SER A 1 104 ? 23.545 -5.509 -12.348 1.00 89.56 104 SER A O 1
ATOM 795 N N . SER A 1 105 ? 21.963 -4.431 -13.522 1.00 87.12 105 SER A N 1
ATOM 796 C CA . SER A 1 105 ? 22.774 -3.255 -13.862 1.00 87.12 105 SER A CA 1
ATOM 797 C C . SER A 1 105 ? 23.174 -2.387 -12.658 1.00 87.12 105 SER A C 1
ATOM 799 O O . SER A 1 105 ? 24.031 -1.521 -12.812 1.00 87.12 105 SER A O 1
ATOM 801 N N . PHE A 1 106 ? 22.597 -2.597 -11.468 1.00 85.50 106 PHE A N 1
ATOM 802 C CA . PHE A 1 106 ? 22.883 -1.777 -10.280 1.00 85.50 106 PHE A CA 1
ATOM 803 C C . P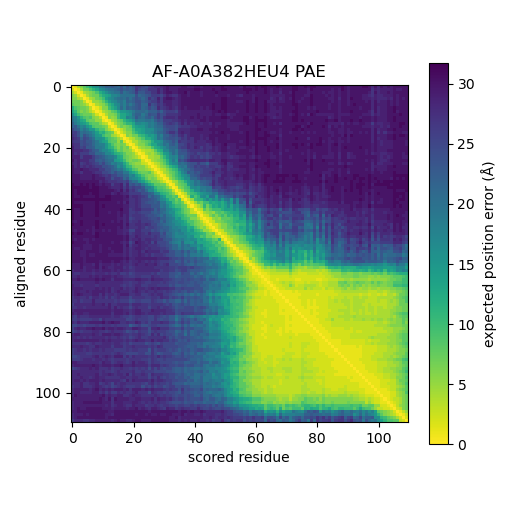HE A 1 106 ? 24.062 -2.273 -9.417 1.00 85.50 106 PHE A C 1
ATOM 805 O O . PHE A 1 106 ? 24.474 -1.541 -8.524 1.00 85.50 106 PHE A O 1
ATOM 812 N N . GLY A 1 107 ? 24.661 -3.437 -9.723 1.00 75.06 107 GLY A N 1
ATOM 813 C CA . GLY A 1 107 ? 25.958 -3.903 -9.189 1.00 75.06 107 GLY A CA 1
ATOM 814 C C . GLY A 1 107 ? 26.086 -4.045 -7.652 1.00 75.06 107 GLY A C 1
ATOM 815 O O . GLY A 1 107 ? 25.169 -3.713 -6.901 1.00 75.06 107 GLY A O 1
ATOM 816 N N . PRO A 1 108 ? 27.223 -4.555 -7.133 1.00 72.69 108 PRO A N 1
ATOM 817 C CA . PRO A 1 108 ? 27.514 -4.527 -5.700 1.00 72.69 108 PRO A CA 1
ATOM 818 C C . PRO A 1 108 ? 27.931 -3.107 -5.290 1.00 72.69 108 PRO A C 1
ATOM 820 O O . PRO A 1 108 ? 29.023 -2.651 -5.618 1.00 72.69 108 PRO A O 1
ATOM 823 N N . SER A 1 109 ? 27.056 -2.403 -4.575 1.00 68.50 109 SER A N 1
ATOM 824 C CA . SER A 1 109 ? 27.376 -1.136 -3.909 1.00 68.50 109 SER A CA 1
ATOM 825 C C . SER A 1 109 ? 27.862 -1.420 -2.485 1.00 68.50 109 SER A C 1
ATOM 827 O O . SER A 1 109 ? 27.093 -1.255 -1.536 1.00 68.50 109 SER A O 1
ATOM 829 N N . THR A 1 110 ? 29.113 -1.857 -2.328 1.00 62.12 110 THR A N 1
ATOM 830 C CA . THR A 1 110 ? 29.814 -1.894 -1.028 1.00 62.12 110 THR A CA 1
ATOM 831 C C . THR A 1 110 ? 31.305 -1.698 -1.209 1.00 62.12 110 THR A C 1
ATOM 833 O O . THR A 1 110 ? 31.875 -2.465 -2.018 1.00 62.12 110 THR A O 1
#

Sequence (110 aa):
MAGNSSSLNILPVWPLKARESGVDSMNGKRHGTTQTLSLSLGIAVTLACGLWTTQPTLAQGPGTDSSQWTYLGGDAWHTRYTPADQITPENFEDLDVAWRWDASSFGPST

Secondary structure (DSSP, 8-state):
------------------------------------SSSHHHHHHHHHHTT--------S----GGG---BTTBSTT--------SS-TTTGGG---------GGG----

Foldseek 3Di:
DDDDDDDDDDDDDDDDDDDDDDDDDDDDDDDDPDDDPPPVVVVVVVVVVVPPDPDPPPPDDPFADPQDQPDPLRDPRSRVDDPDDPDDPVCVVVDDDPDDDDPVVVDDPD

Mean predicted aligned error: 19.72 Å

Radius of gyration: 44.14 Å; Cα contacts (8 Å, |Δi|>4): 46; chains: 1; bounding box: 86×48×102 Å

Solvent-accessible surface area (backbone atoms only — not comparable to full-atom values): 8194 Å² total; per-residue (Å²): 133,87,79,89,82,90,82,84,84,82,86,90,84,88,87,84,85,84,87,80,89,78,90,84,79,88,86,81,93,75,86,86,87,78,92,73,79,73,66,68,60,58,60,55,50,55,62,64,61,64,71,73,67,82,71,84,76,76,84,63,61,94,32,19,65,94,65,42,76,85,34,101,29,24,24,100,66,51,63,68,39,56,81,71,67,91,74,43,91,90,51,56,89,73,70,73,87,87,76,87,83,85,68,76,88,69,63,89,90,124